Protein AF-A0A067BP46-F1 (afdb_monomer_lite)

pLDDT: mean 88.0, std 9.24, range [37.09, 96.56]

Structure (mmCIF, N/CA/C/O backbone):
data_AF-A0A067BP46-F1
#
_entry.id   AF-A0A067BP46-F1
#
loop_
_atom_site.group_PDB
_atom_site.id
_atom_site.type_symbol
_atom_site.label_atom_id
_atom_site.label_alt_id
_atom_site.label_comp_id
_atom_site.label_asym_id
_atom_site.label_entity_id
_atom_site.label_seq_id
_atom_site.pdbx_PDB_ins_code
_atom_site.Cartn_x
_atom_site.Cartn_y
_atom_site.Cartn_z
_atom_site.occupancy
_atom_site.B_iso_or_equiv
_atom_site.auth_seq_id
_atom_site.auth_comp_id
_atom_site.auth_asym_id
_atom_site.auth_atom_id
_atom_site.pdbx_PDB_model_num
ATOM 1 N N . VAL A 1 1 ? 6.243 -0.052 -19.404 1.00 76.31 1 VAL A N 1
ATOM 2 C CA . VAL A 1 1 ? 6.774 1.226 -18.881 1.00 76.31 1 VAL A CA 1
ATOM 3 C C . VAL A 1 1 ? 5.815 2.390 -19.132 1.00 76.31 1 VAL A C 1
ATOM 5 O O . VAL A 1 1 ? 5.004 2.660 -18.265 1.00 76.31 1 VAL A O 1
ATOM 8 N N . LYS A 1 2 ? 5.774 3.053 -20.301 1.00 81.50 2 LYS A N 1
ATOM 9 C CA . LYS A 1 2 ? 4.913 4.254 -20.480 1.00 81.50 2 LYS A CA 1
ATOM 10 C C . LYS A 1 2 ? 3.426 4.027 -20.154 1.00 81.50 2 LYS A C 1
ATOM 12 O O . LYS A 1 2 ? 2.819 4.844 -19.473 1.00 81.50 2 LYS A O 1
ATOM 17 N N . ARG A 1 3 ? 2.835 2.921 -20.626 1.00 81.38 3 ARG A N 1
ATOM 18 C CA . ARG A 1 3 ? 1.426 2.579 -20.343 1.00 81.38 3 ARG A CA 1
ATOM 19 C C . ARG A 1 3 ? 1.185 2.274 -18.857 1.00 81.38 3 ARG A C 1
ATOM 21 O O . ARG A 1 3 ? 0.202 2.752 -18.316 1.00 81.38 3 ARG A O 1
ATOM 28 N N . THR A 1 4 ? 2.108 1.564 -18.208 1.00 80.12 4 THR A N 1
ATOM 29 C CA . THR A 1 4 ? 2.025 1.194 -16.783 1.00 80.12 4 THR A CA 1
ATOM 30 C C . THR A 1 4 ? 2.272 2.373 -15.837 1.00 80.12 4 THR A C 1
ATOM 32 O O . THR A 1 4 ? 1.758 2.382 -14.731 1.00 80.12 4 THR A O 1
ATOM 35 N N . HIS A 1 5 ? 3.001 3.413 -16.254 1.00 78.62 5 HIS A N 1
ATOM 36 C CA . HIS A 1 5 ? 3.078 4.650 -15.464 1.00 78.62 5 HIS A CA 1
ATOM 37 C C . HIS A 1 5 ? 1.840 5.529 -15.616 1.00 78.62 5 HIS A C 1
ATOM 39 O O . HIS A 1 5 ? 1.467 6.214 -14.676 1.00 78.62 5 HIS A O 1
ATOM 45 N N . ARG A 1 6 ? 1.172 5.511 -16.777 1.00 83.69 6 ARG A N 1
ATOM 46 C CA . ARG A 1 6 ? -0.069 6.283 -16.976 1.00 83.69 6 ARG A CA 1
ATOM 47 C C . ARG A 1 6 ? -1.207 5.827 -16.066 1.00 83.69 6 ARG A C 1
ATOM 49 O O . ARG A 1 6 ? -2.101 6.617 -15.792 1.00 83.69 6 ARG A O 1
ATOM 56 N N . THR A 1 7 ? -1.177 4.574 -15.621 1.00 82.00 7 THR A N 1
ATOM 57 C CA . THR A 1 7 ? -2.142 4.035 -14.658 1.00 82.00 7 THR A CA 1
ATOM 58 C C . THR A 1 7 ? -1.836 4.452 -13.219 1.00 82.00 7 THR A C 1
ATOM 60 O O . THR A 1 7 ? -2.701 4.324 -12.367 1.00 82.00 7 THR A O 1
ATOM 63 N N . LEU A 1 8 ? -0.638 4.974 -12.934 1.00 80.88 8 LEU A N 1
ATOM 64 C CA . LEU A 1 8 ? -0.264 5.517 -11.628 1.00 80.88 8 LEU A CA 1
ATOM 65 C C . LEU A 1 8 ? -0.484 7.032 -11.635 1.00 80.88 8 LEU A C 1
ATOM 67 O O . LEU A 1 8 ? 0.448 7.811 -11.850 1.00 80.88 8 LEU A O 1
ATOM 71 N N . LYS A 1 9 ? -1.734 7.464 -11.446 1.00 86.88 9 LYS A N 1
ATOM 72 C CA . LYS A 1 9 ? -2.044 8.895 -11.404 1.00 86.88 9 LYS A CA 1
ATOM 73 C C . LYS A 1 9 ? -1.658 9.480 -10.053 1.00 86.88 9 LYS A C 1
ATOM 75 O O . LYS A 1 9 ? -2.061 8.983 -9.006 1.00 86.88 9 LYS A O 1
ATOM 80 N N . LYS A 1 10 ? -0.900 10.576 -10.088 1.00 87.62 10 LYS A N 1
ATOM 81 C CA . LYS A 1 10 ? -0.441 11.289 -8.889 1.00 87.62 10 LYS A CA 1
ATOM 82 C C . LYS A 1 10 ? -1.600 11.653 -7.957 1.00 87.62 10 LYS A C 1
ATOM 84 O O . LYS A 1 10 ? -1.489 11.429 -6.758 1.00 87.62 10 LYS A O 1
ATOM 89 N N . ASP A 1 11 ? -2.690 12.175 -8.510 1.00 90.06 11 ASP A N 1
ATOM 90 C CA . ASP A 1 11 ? -3.814 12.683 -7.717 1.00 90.06 11 ASP A CA 1
ATOM 91 C C . ASP A 1 11 ? -4.549 11.551 -6.984 1.00 90.06 11 ASP A C 1
ATOM 93 O O . ASP A 1 11 ? -4.918 11.704 -5.823 1.00 90.06 11 ASP A O 1
ATOM 97 N N . GLU A 1 12 ? -4.666 10.376 -7.614 1.00 90.44 12 GLU A N 1
ATOM 98 C CA . GLU A 1 12 ? -5.240 9.171 -6.995 1.00 90.44 12 GLU A CA 1
ATOM 99 C C . GLU A 1 12 ? -4.364 8.685 -5.828 1.00 90.44 12 GLU A C 1
ATOM 101 O O . GLU A 1 12 ? -4.869 8.390 -4.746 1.00 90.44 12 GLU A O 1
ATOM 106 N N . LEU A 1 13 ? -3.036 8.686 -6.003 1.00 90.06 13 LEU A N 1
ATOM 107 C CA . LEU A 1 13 ? -2.098 8.324 -4.935 1.00 90.06 13 LEU A CA 1
ATOM 108 C C . LEU A 1 13 ? -2.142 9.324 -3.770 1.00 90.06 13 LEU A C 1
ATOM 110 O O . LEU A 1 13 ? -2.095 8.918 -2.611 1.00 90.06 13 LEU A O 1
ATOM 114 N N . GLN A 1 14 ? -2.242 10.625 -4.056 1.00 93.31 14 GLN A N 1
ATOM 115 C CA . GLN A 1 14 ? -2.359 11.659 -3.024 1.00 93.31 14 GLN A CA 1
ATOM 116 C C . GLN A 1 14 ? -3.668 11.537 -2.242 1.00 93.31 14 GLN A C 1
ATOM 118 O O . GLN A 1 14 ? -3.645 11.607 -1.013 1.00 93.31 14 GLN A O 1
ATOM 123 N N . ALA A 1 15 ? -4.784 11.303 -2.935 1.00 94.19 15 ALA A N 1
ATOM 124 C CA . ALA A 1 15 ? -6.081 11.083 -2.306 1.00 94.19 15 ALA A CA 1
ATOM 125 C C . ALA A 1 15 ? -6.058 9.851 -1.389 1.00 94.19 15 ALA A C 1
ATOM 127 O O . ALA A 1 15 ? -6.524 9.922 -0.251 1.00 94.19 15 ALA A O 1
ATOM 128 N N . LEU A 1 16 ? -5.444 8.751 -1.838 1.00 94.38 16 LEU A N 1
ATOM 129 C CA . LEU A 1 16 ? -5.285 7.552 -1.020 1.00 94.38 16 LEU A CA 1
ATOM 130 C C . LEU A 1 16 ? -4.450 7.822 0.238 1.00 94.38 16 LEU A C 1
ATOM 132 O O . LEU A 1 16 ? -4.839 7.419 1.331 1.00 94.38 16 LEU A O 1
ATOM 136 N N . VAL A 1 17 ? -3.323 8.529 0.111 1.00 94.19 17 VAL A N 1
ATOM 137 C CA . VAL A 1 17 ? -2.480 8.882 1.265 1.00 94.19 17 VAL A CA 1
ATOM 138 C C . VAL A 1 17 ? -3.247 9.753 2.262 1.00 94.19 17 VAL A C 1
ATOM 140 O O . VAL A 1 17 ? -3.201 9.475 3.460 1.00 94.19 17 VAL A O 1
ATOM 143 N N . ALA A 1 18 ? -3.998 10.750 1.789 1.00 95.62 18 ALA A N 1
ATOM 144 C CA . ALA A 1 18 ? -4.834 11.587 2.648 1.00 95.62 18 ALA A CA 1
ATOM 145 C C . ALA A 1 18 ? -5.912 10.762 3.372 1.00 95.62 18 ALA A C 1
ATOM 147 O O . ALA A 1 18 ? -6.125 10.929 4.575 1.00 95.62 18 ALA A O 1
ATOM 148 N N . LYS A 1 19 ? -6.539 9.811 2.668 1.00 94.56 19 LYS A N 1
ATOM 149 C CA . LYS A 1 19 ? -7.513 8.886 3.255 1.00 94.56 19 LYS A CA 1
ATOM 150 C C . LYS A 1 19 ? -6.889 8.027 4.357 1.00 94.56 19 LYS A C 1
ATOM 152 O O . LYS A 1 19 ? -7.444 7.928 5.447 1.00 94.56 19 LYS A O 1
ATOM 157 N N . ILE A 1 20 ? -5.713 7.451 4.107 1.00 94.94 20 ILE A N 1
ATOM 158 C CA . ILE A 1 20 ? -4.972 6.652 5.094 1.00 94.94 20 ILE A CA 1
ATOM 159 C C . ILE A 1 20 ? -4.636 7.492 6.332 1.00 94.94 20 ILE A C 1
ATOM 161 O O . ILE A 1 20 ? -4.833 7.032 7.454 1.00 94.94 20 ILE A O 1
ATOM 165 N N . GLN A 1 21 ? -4.158 8.724 6.144 1.00 94.94 21 GLN A N 1
ATOM 166 C CA . GLN A 1 21 ? -3.840 9.633 7.248 1.00 94.94 21 GLN A CA 1
ATOM 167 C C . GLN A 1 21 ? -5.078 9.967 8.087 1.00 94.94 21 GLN A C 1
ATOM 169 O O . GLN A 1 21 ? -5.018 9.912 9.314 1.00 94.94 21 GLN A O 1
ATOM 174 N N . SER A 1 22 ? -6.210 10.249 7.437 1.00 95.06 22 SER A N 1
ATOM 175 C CA . SER A 1 22 ? -7.482 10.500 8.117 1.00 95.06 22 SER A CA 1
ATOM 176 C C . SER A 1 22 ? -7.941 9.284 8.936 1.00 95.06 22 SER A C 1
ATOM 178 O O . SER A 1 22 ? -8.264 9.420 10.120 1.00 95.06 22 SER A O 1
ATOM 180 N N . LEU A 1 23 ? -7.866 8.077 8.368 1.00 95.19 23 LEU A N 1
ATOM 181 C CA . LEU A 1 23 ? -8.184 6.837 9.081 1.00 95.19 23 LEU A CA 1
ATOM 182 C C . LEU A 1 23 ? -7.278 6.629 10.299 1.00 95.19 23 LEU A C 1
ATOM 184 O O . LEU A 1 23 ? -7.773 6.377 11.395 1.00 95.19 23 LEU A O 1
ATOM 188 N N . LEU A 1 24 ? -5.962 6.793 10.138 1.00 93.19 24 LEU A N 1
ATOM 189 C CA . LEU A 1 24 ? -5.006 6.661 11.241 1.00 93.19 24 LEU A CA 1
ATOM 190 C C . LEU A 1 24 ? -5.256 7.691 12.347 1.00 93.19 24 LEU A C 1
ATOM 192 O O . LEU A 1 24 ? -5.233 7.326 13.519 1.00 93.19 24 LEU A O 1
ATOM 196 N N . SER A 1 25 ? -5.568 8.943 11.998 1.00 92.00 25 SER A N 1
ATOM 197 C CA . SER A 1 25 ? -5.921 9.964 12.994 1.00 92.00 25 SER A CA 1
ATOM 198 C C . SER A 1 25 ? -7.202 9.626 13.761 1.00 92.00 25 SER A C 1
ATOM 200 O O . SER A 1 25 ? -7.312 9.928 14.945 1.00 92.00 25 SER A O 1
ATOM 202 N N . THR A 1 26 ? -8.153 8.947 13.114 1.00 90.69 26 THR A N 1
ATOM 203 C CA . THR A 1 26 ? -9.409 8.522 13.750 1.00 90.69 26 THR A CA 1
ATOM 204 C C . THR A 1 26 ? -9.194 7.321 14.671 1.00 90.69 26 THR A C 1
ATOM 206 O O . THR A 1 26 ? -9.871 7.185 15.688 1.00 90.69 26 THR A O 1
ATOM 209 N N . LEU A 1 27 ? -8.235 6.454 14.332 1.00 91.25 27 LEU A N 1
ATOM 210 C CA . LEU A 1 27 ? -7.829 5.307 15.148 1.00 91.25 27 LEU A CA 1
ATOM 211 C C . LEU A 1 27 ? -6.914 5.688 16.317 1.00 91.25 27 LEU A C 1
ATOM 213 O O . LEU A 1 27 ? -6.700 4.871 17.215 1.00 91.25 27 LEU A O 1
ATOM 217 N N . GLN A 1 28 ? -6.377 6.908 16.319 1.00 89.31 28 GLN A N 1
ATOM 218 C CA . GLN A 1 28 ? -5.573 7.419 17.415 1.00 89.31 28 GLN A CA 1
ATOM 219 C C . GLN A 1 28 ? -6.458 7.717 18.632 1.00 89.31 28 GLN A C 1
ATOM 221 O O . GLN A 1 28 ? -7.481 8.398 18.547 1.00 89.31 28 GLN A O 1
ATOM 226 N N . VAL A 1 29 ? -6.048 7.205 19.791 1.00 84.00 29 VAL A N 1
ATOM 227 C CA . VAL A 1 29 ? -6.764 7.428 21.048 1.00 84.00 29 VAL A CA 1
ATOM 228 C C . VAL A 1 29 ? -6.546 8.875 21.495 1.00 84.00 29 VAL A C 1
ATOM 230 O O . VAL A 1 29 ? -5.407 9.323 21.620 1.00 84.00 29 VAL A O 1
ATOM 233 N N . LYS A 1 30 ? -7.639 9.615 21.711 1.00 80.88 30 LYS A N 1
ATOM 234 C CA . LYS A 1 30 ? -7.594 10.995 22.218 1.00 80.88 30 LYS A CA 1
ATOM 235 C C . LYS A 1 30 ? -7.223 11.013 23.701 1.00 80.88 30 LYS A C 1
ATOM 237 O O . LYS A 1 30 ? -7.495 10.053 24.420 1.00 80.88 30 LYS A O 1
ATOM 242 N N . GLU A 1 31 ? -6.648 12.121 24.158 1.00 75.88 31 GLU A N 1
ATOM 243 C CA . GLU A 1 31 ? -6.309 12.314 25.571 1.00 75.88 31 GLU A CA 1
ATOM 244 C C . GLU A 1 31 ? -7.526 12.063 26.477 1.00 75.88 31 GLU A C 1
ATOM 246 O O . GLU A 1 31 ? -8.632 12.535 26.208 1.00 75.88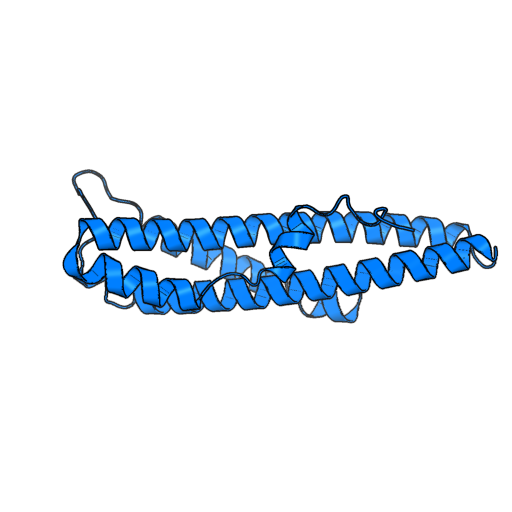 31 GLU A O 1
ATOM 251 N N . GLY A 1 32 ? -7.323 11.270 27.531 1.00 76.06 32 GLY A N 1
ATOM 252 C CA . GLY A 1 32 ? -8.371 10.886 28.481 1.00 76.06 32 GLY A CA 1
ATOM 253 C C . GLY A 1 32 ? -9.239 9.689 28.069 1.00 76.06 32 GLY A C 1
ATOM 254 O O . GLY A 1 32 ? -10.056 9.246 28.872 1.00 76.06 32 GLY A O 1
ATOM 255 N N . LEU A 1 33 ? -9.064 9.127 26.866 1.00 81.06 33 LEU A N 1
ATOM 256 C CA . LEU A 1 33 ? -9.721 7.884 26.447 1.00 81.06 33 LEU A CA 1
ATOM 257 C C . LEU A 1 33 ? -8.748 6.698 26.501 1.00 81.06 33 LEU A C 1
ATOM 259 O O . LEU A 1 33 ? -7.547 6.857 26.309 1.00 81.06 33 LEU A O 1
ATOM 263 N N . HIS A 1 34 ? -9.272 5.491 26.735 1.00 81.12 34 HIS A N 1
ATOM 264 C CA . HIS A 1 34 ? -8.474 4.254 26.709 1.00 81.12 34 HIS A CA 1
ATOM 265 C C . HIS A 1 34 ? -8.486 3.556 25.340 1.00 81.12 34 HIS A C 1
ATOM 267 O O . HIS A 1 34 ? -7.537 2.855 25.002 1.00 81.12 34 HIS A O 1
ATOM 273 N N . HIS A 1 35 ? -9.558 3.720 24.562 1.00 88.44 35 HIS A N 1
ATOM 274 C CA . HIS A 1 35 ? -9.734 3.117 23.239 1.00 88.44 35 HIS A CA 1
ATOM 275 C C . HIS A 1 35 ? -10.815 3.857 22.439 1.00 88.44 35 HIS A C 1
ATOM 277 O O . HIS A 1 35 ? -11.608 4.623 22.994 1.00 88.44 35 HIS A O 1
ATOM 283 N N . VAL A 1 36 ? -10.865 3.610 21.130 1.00 88.44 36 VAL A N 1
ATOM 284 C CA . VAL A 1 36 ? -11.940 4.098 20.254 1.00 88.44 36 VAL A CA 1
ATOM 285 C C . VAL A 1 36 ? -13.212 3.278 20.491 1.00 88.44 36 VAL A C 1
ATOM 287 O O . VAL A 1 36 ? -13.184 2.051 20.468 1.00 88.44 36 VAL A O 1
ATOM 290 N N . ALA A 1 37 ? -14.349 3.945 20.699 1.00 88.88 37 ALA A N 1
ATOM 291 C CA . ALA A 1 37 ? -15.612 3.275 21.004 1.00 88.88 37 ALA A CA 1
ATOM 292 C C . ALA A 1 37 ? -16.052 2.299 19.895 1.00 88.88 37 ALA A C 1
ATOM 294 O O . ALA A 1 37 ? -16.027 2.633 18.707 1.00 88.88 37 ALA A O 1
ATOM 295 N N . TRP A 1 38 ? -16.571 1.127 20.284 1.00 90.94 38 TRP A N 1
ATOM 296 C CA . TRP A 1 38 ? -17.013 0.081 19.347 1.00 90.94 38 TRP A CA 1
ATOM 297 C C . TRP A 1 38 ? -18.021 0.577 18.298 1.00 90.94 38 TRP A C 1
ATOM 299 O O . TRP A 1 38 ? -17.944 0.190 17.135 1.00 90.94 38 TRP A O 1
ATOM 309 N N . LYS A 1 39 ? -18.938 1.477 18.676 1.00 90.25 39 LYS A N 1
ATOM 310 C CA . LYS A 1 39 ? -19.928 2.059 17.752 1.00 90.25 39 LYS A CA 1
ATOM 311 C C . LYS A 1 39 ? -19.276 2.816 16.588 1.00 90.25 39 LYS A C 1
ATOM 313 O O . LYS A 1 39 ? -19.808 2.791 15.486 1.00 90.25 39 LYS A O 1
ATOM 318 N N . VAL A 1 40 ? -18.135 3.462 16.832 1.00 90.06 40 VAL A N 1
ATOM 319 C CA . VAL A 1 40 ? -17.352 4.149 15.796 1.00 90.06 40 VAL A CA 1
ATOM 320 C C . VAL A 1 40 ? -16.617 3.119 14.941 1.00 90.06 40 VAL A C 1
ATOM 322 O O . VAL A 1 40 ? -16.701 3.164 13.718 1.00 90.06 40 VAL A O 1
ATOM 325 N N . LEU A 1 41 ? -15.964 2.142 15.582 1.00 90.94 41 LEU A N 1
ATOM 326 C CA . LEU A 1 41 ? -15.207 1.088 14.897 1.00 90.94 41 LEU A CA 1
ATOM 327 C C . LEU A 1 41 ? -16.070 0.211 13.982 1.00 90.94 41 LEU A C 1
ATOM 329 O O . LEU A 1 41 ? -15.570 -0.241 12.960 1.00 90.94 41 LEU A O 1
ATOM 333 N N . ASN A 1 42 ? -17.332 -0.034 14.339 1.00 90.75 42 ASN A N 1
ATOM 334 C CA . ASN A 1 42 ? -18.281 -0.858 13.582 1.00 90.75 42 ASN A CA 1
ATOM 335 C C . ASN A 1 42 ? -19.269 -0.024 12.737 1.00 90.75 42 ASN A C 1
ATOM 337 O O . ASN A 1 42 ? -20.325 -0.522 12.350 1.00 90.75 42 ASN A O 1
ATOM 341 N N . GLY A 1 43 ? -18.961 1.255 12.507 1.00 90.50 43 GLY A N 1
ATOM 342 C CA . GLY A 1 43 ? -19.738 2.162 11.661 1.00 90.50 43 GLY A CA 1
ATOM 343 C C . GLY A 1 43 ? -19.038 2.459 10.333 1.00 90.50 43 GLY A C 1
ATOM 344 O O . GLY A 1 43 ? -18.362 1.602 9.765 1.00 90.50 43 GLY A O 1
ATOM 345 N N . GLU A 1 44 ? -19.159 3.704 9.871 1.00 90.69 44 GLU A N 1
ATOM 346 C CA . GLU A 1 44 ? -18.553 4.206 8.623 1.00 90.69 44 GLU A CA 1
ATOM 347 C C . GLU A 1 44 ? -17.026 4.020 8.577 1.00 90.69 44 GLU A C 1
ATOM 349 O O . GLU A 1 44 ? -16.452 3.732 7.529 1.00 90.69 44 GLU A O 1
ATOM 354 N N . LEU A 1 45 ? -16.360 4.058 9.737 1.00 92.94 45 LEU A N 1
ATOM 355 C CA . LEU A 1 45 ? -14.918 3.828 9.819 1.00 92.94 45 LEU A CA 1
ATOM 356 C C . LEU A 1 45 ? -14.514 2.447 9.280 1.00 92.94 45 LEU A C 1
ATOM 358 O O . LEU A 1 45 ? -13.458 2.312 8.664 1.00 92.94 45 LEU A O 1
ATOM 362 N N . LYS A 1 46 ? -15.346 1.416 9.482 1.00 93.25 46 LYS A N 1
ATOM 363 C CA . LYS A 1 46 ? -15.076 0.071 8.957 1.00 93.25 46 LYS A CA 1
ATOM 364 C C . LYS A 1 46 ? -15.190 0.034 7.439 1.00 93.25 46 LYS A C 1
ATOM 366 O O . LYS A 1 46 ? -14.346 -0.579 6.788 1.00 93.25 46 LYS A O 1
ATOM 371 N N . THR A 1 47 ? -16.211 0.676 6.876 1.00 93.81 47 THR A N 1
ATOM 372 C CA . THR A 1 47 ? -16.396 0.724 5.421 1.00 93.81 47 THR A CA 1
ATOM 373 C C . THR A 1 47 ? -15.272 1.504 4.749 1.00 93.81 47 THR A C 1
ATOM 375 O O . THR A 1 47 ? -14.739 1.053 3.735 1.00 93.81 47 THR A O 1
ATOM 378 N N . ASP A 1 48 ? -14.839 2.609 5.357 1.00 94.81 48 ASP A N 1
ATOM 379 C CA . ASP A 1 48 ? -13.735 3.412 4.837 1.00 94.81 48 ASP A CA 1
ATOM 380 C C . ASP A 1 48 ? -12.396 2.682 4.924 1.00 94.81 48 ASP A C 1
ATOM 382 O O . ASP A 1 48 ? -11.602 2.755 3.980 1.00 94.81 48 ASP A O 1
ATOM 386 N N . LEU A 1 49 ? -12.165 1.952 6.021 1.00 96.06 49 LEU A N 1
ATOM 387 C CA . LEU A 1 49 ? -11.010 1.075 6.183 1.00 96.06 49 LEU A CA 1
ATOM 388 C C . LEU A 1 49 ? -10.993 -0.019 5.111 1.00 96.06 49 LEU A C 1
ATOM 390 O O . LEU A 1 49 ? -9.973 -0.198 4.451 1.00 96.06 49 LEU A O 1
ATOM 394 N N . ASP A 1 50 ? -12.107 -0.727 4.915 1.00 95.31 50 ASP A N 1
ATOM 395 C CA . ASP A 1 50 ? -12.216 -1.795 3.915 1.00 95.31 50 ASP A CA 1
ATOM 396 C C . ASP A 1 50 ? -11.909 -1.280 2.505 1.00 95.31 50 ASP A C 1
ATOM 398 O O . ASP A 1 50 ? -11.162 -1.908 1.754 1.00 95.31 50 ASP A O 1
ATOM 402 N N . ASP A 1 51 ? -12.455 -0.118 2.146 1.00 95.50 51 ASP A N 1
ATOM 403 C CA . ASP A 1 51 ? -12.181 0.518 0.861 1.00 95.50 51 ASP A CA 1
ATOM 404 C C . ASP A 1 51 ? -10.709 0.959 0.745 1.00 95.50 51 ASP A C 1
ATOM 406 O O . ASP A 1 51 ? -10.063 0.695 -0.267 1.00 95.50 51 ASP A O 1
ATOM 410 N N . ALA A 1 52 ? -10.121 1.544 1.797 1.00 96.19 52 ALA A N 1
ATOM 411 C CA . ALA A 1 52 ? -8.705 1.923 1.793 1.00 96.19 52 ALA A CA 1
ATOM 412 C C . ALA A 1 52 ? -7.762 0.714 1.642 1.00 96.19 52 ALA A C 1
ATOM 414 O O . ALA A 1 52 ? -6.793 0.787 0.883 1.00 96.19 52 ALA A O 1
ATOM 415 N N . LEU A 1 53 ? -8.045 -0.408 2.316 1.00 96.56 53 LEU A N 1
ATOM 416 C CA . LEU A 1 53 ? -7.250 -1.636 2.202 1.00 96.56 53 LEU A CA 1
ATOM 417 C C . LEU A 1 53 ? -7.335 -2.232 0.787 1.00 96.56 53 LEU A C 1
ATOM 419 O O . LEU A 1 53 ? -6.303 -2.587 0.213 1.00 96.56 53 LEU A O 1
ATOM 423 N N . ARG A 1 54 ? -8.528 -2.264 0.175 1.00 95.62 54 ARG A N 1
ATOM 424 C CA . ARG A 1 54 ? -8.698 -2.718 -1.220 1.00 95.62 54 ARG A CA 1
ATOM 425 C C . ARG A 1 54 ? -7.975 -1.815 -2.217 1.00 95.62 54 ARG A C 1
ATOM 427 O O . ARG A 1 54 ? -7.314 -2.317 -3.126 1.00 95.62 54 ARG A O 1
ATOM 434 N N . GLN A 1 55 ? -8.063 -0.496 -2.046 1.00 94.81 55 GLN A N 1
ATOM 435 C CA . GLN A 1 55 ? -7.341 0.455 -2.895 1.00 94.81 55 GLN A CA 1
ATOM 436 C C . GLN A 1 55 ? -5.826 0.273 -2.763 1.00 94.81 55 GLN A C 1
ATOM 438 O O . GLN A 1 55 ? -5.128 0.193 -3.774 1.00 94.81 55 GLN A O 1
ATOM 443 N N . LEU A 1 56 ? -5.312 0.117 -1.538 1.00 95.31 56 LEU A N 1
ATOM 444 C CA . LEU A 1 56 ? -3.899 -0.183 -1.297 1.00 95.31 56 LEU A CA 1
ATOM 445 C C . LEU A 1 56 ? -3.453 -1.455 -2.027 1.00 95.31 56 LEU A C 1
ATOM 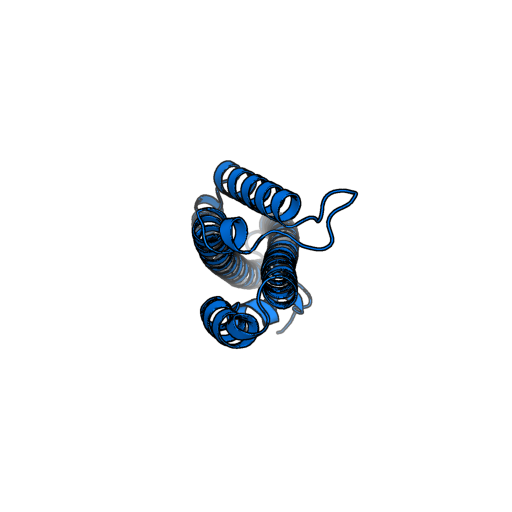447 O O . LEU A 1 56 ? -2.442 -1.419 -2.727 1.00 95.31 56 LEU A O 1
ATOM 451 N N . GLN A 1 57 ? -4.213 -2.550 -1.933 1.00 94.50 57 GLN A N 1
ATOM 452 C CA . GLN A 1 57 ? -3.911 -3.786 -2.664 1.00 94.50 57 GLN A CA 1
ATOM 453 C C . GLN A 1 57 ? -3.880 -3.571 -4.187 1.00 94.50 57 GLN A C 1
ATOM 455 O O . GLN A 1 57 ? -2.945 -4.019 -4.856 1.00 94.50 57 GLN A O 1
ATOM 460 N N . ALA A 1 58 ? -4.863 -2.858 -4.742 1.00 92.56 58 ALA A N 1
ATOM 461 C CA . ALA A 1 58 ? -4.929 -2.574 -6.176 1.00 92.56 58 ALA A CA 1
ATOM 462 C C . ALA A 1 58 ? -3.729 -1.736 -6.657 1.00 92.56 58 ALA A C 1
ATOM 464 O O . ALA A 1 58 ? -3.122 -2.031 -7.695 1.00 92.56 58 ALA A O 1
ATOM 465 N N . HIS A 1 59 ? -3.333 -0.723 -5.884 1.00 93.06 59 HIS A N 1
ATOM 466 C CA . HIS A 1 59 ? -2.159 0.086 -6.197 1.00 93.06 59 HIS A CA 1
ATOM 467 C C . HIS A 1 59 ? -0.857 -0.700 -6.051 1.00 93.06 59 HIS A C 1
ATOM 469 O O . HIS A 1 59 ? -0.006 -0.597 -6.932 1.00 93.06 59 HIS A O 1
ATOM 475 N N . ILE A 1 60 ? -0.718 -1.535 -5.017 1.00 94.12 60 ILE A N 1
ATOM 476 C CA . ILE A 1 60 ? 0.424 -2.449 -4.857 1.00 94.12 60 ILE A CA 1
ATOM 477 C C . ILE A 1 60 ? 0.582 -3.320 -6.111 1.00 94.12 60 ILE A C 1
ATOM 479 O O . ILE A 1 60 ? 1.666 -3.369 -6.692 1.00 94.12 60 ILE A O 1
ATOM 483 N N . GLN A 1 61 ? -0.501 -3.934 -6.593 1.00 92.06 61 GLN A N 1
ATOM 484 C CA . GLN A 1 61 ? -0.459 -4.770 -7.795 1.00 92.06 61 GLN A CA 1
ATOM 485 C C . GLN A 1 61 ? -0.095 -3.972 -9.058 1.00 92.06 61 GLN A C 1
ATOM 487 O O . GLN A 1 61 ? 0.647 -4.454 -9.921 1.00 92.06 61 GLN A O 1
ATOM 492 N N . THR A 1 62 ? -0.586 -2.736 -9.165 1.00 91.88 62 THR A N 1
ATOM 493 C CA . THR A 1 62 ? -0.265 -1.835 -10.283 1.00 91.88 62 THR A CA 1
ATOM 494 C C . THR A 1 62 ? 1.216 -1.449 -10.280 1.00 91.88 62 THR A C 1
ATOM 496 O O . THR A 1 62 ? 1.858 -1.472 -11.331 1.00 91.88 62 THR A O 1
ATOM 499 N N . ILE A 1 63 ? 1.776 -1.146 -9.105 1.00 92.44 63 ILE A N 1
ATOM 500 C CA . ILE A 1 63 ? 3.194 -0.813 -8.932 1.00 92.44 63 ILE A CA 1
ATOM 501 C C . ILE A 1 63 ? 4.073 -2.013 -9.291 1.00 92.44 63 ILE A C 1
ATOM 503 O O . ILE A 1 63 ? 4.996 -1.870 -10.090 1.00 92.44 63 ILE A O 1
ATOM 507 N N . VAL A 1 64 ? 3.746 -3.210 -8.794 1.00 92.31 64 VAL A N 1
ATOM 508 C CA . VAL A 1 64 ? 4.465 -4.449 -9.141 1.00 92.31 64 VAL A CA 1
ATOM 509 C C . VAL A 1 64 ? 4.470 -4.677 -10.655 1.00 92.31 64 VAL A C 1
ATOM 511 O O . VAL A 1 64 ? 5.520 -4.918 -11.250 1.00 92.31 64 VAL A O 1
ATOM 514 N N . SER A 1 65 ? 3.321 -4.498 -11.310 1.00 91.12 65 SER A N 1
ATOM 515 C CA . SER A 1 65 ? 3.207 -4.625 -12.769 1.00 91.12 65 SER A CA 1
ATOM 516 C C . SER A 1 65 ? 4.060 -3.587 -13.519 1.00 91.12 65 SER A C 1
ATOM 518 O O . SER A 1 65 ? 4.610 -3.871 -14.589 1.00 91.12 65 SER A O 1
ATOM 520 N N . ALA A 1 66 ? 4.197 -2.372 -12.976 1.00 91.12 66 ALA A N 1
ATOM 521 C CA . ALA A 1 66 ? 5.085 -1.352 -13.527 1.00 91.12 66 ALA A CA 1
ATOM 522 C C . ALA A 1 66 ? 6.563 -1.748 -13.376 1.00 91.12 66 ALA A C 1
ATOM 524 O O . ALA A 1 66 ? 7.295 -1.700 -14.367 1.00 91.12 66 ALA A O 1
ATOM 525 N N . MET A 1 67 ? 6.961 -2.227 -12.195 1.00 91.56 67 MET A N 1
ATOM 526 C CA . MET A 1 67 ? 8.318 -2.703 -11.900 1.00 91.56 67 MET A CA 1
ATOM 527 C C . MET A 1 67 ? 8.721 -3.897 -12.780 1.00 91.56 67 MET A C 1
ATOM 529 O O . MET A 1 67 ? 9.850 -3.967 -13.268 1.00 91.56 67 MET A O 1
ATOM 533 N N . GLU A 1 68 ? 7.800 -4.818 -13.070 1.00 90.62 68 GLU A N 1
ATOM 534 C CA . GLU A 1 68 ? 8.026 -5.912 -14.026 1.00 90.62 68 GLU A CA 1
ATOM 535 C C . GLU A 1 68 ? 8.289 -5.407 -15.444 1.00 90.62 68 GLU A C 1
ATOM 537 O O . GLU A 1 68 ? 9.181 -5.894 -16.146 1.00 90.62 68 GLU A O 1
ATOM 542 N N . ALA A 1 69 ? 7.513 -4.415 -15.881 1.00 90.69 69 ALA A N 1
ATOM 543 C CA . ALA A 1 69 ? 7.693 -3.820 -17.194 1.00 90.69 69 ALA A CA 1
ATOM 544 C C . ALA A 1 69 ? 9.024 -3.056 -17.296 1.00 90.69 69 ALA A C 1
ATOM 546 O O . ALA A 1 69 ? 9.629 -3.039 -18.368 1.00 90.69 69 ALA A O 1
ATOM 547 N N . GLU A 1 70 ? 9.479 -2.436 -16.207 1.00 90.12 70 GLU A N 1
ATOM 548 C CA . GLU A 1 70 ? 10.790 -1.785 -16.109 1.00 90.12 70 GLU A CA 1
ATOM 549 C C . GLU A 1 70 ? 11.932 -2.804 -16.174 1.00 90.12 70 GLU A C 1
ATOM 551 O O . GLU A 1 70 ? 12.843 -2.619 -16.979 1.00 90.12 70 GLU A O 1
ATOM 556 N N . LYS A 1 71 ? 11.848 -3.926 -15.440 1.00 89.38 71 LYS A N 1
ATOM 557 C CA . LYS A 1 71 ? 12.822 -5.033 -15.531 1.00 89.38 71 LYS A CA 1
ATOM 558 C C . LYS A 1 71 ? 12.957 -5.568 -16.958 1.00 89.38 71 LYS A C 1
ATOM 560 O O . LYS A 1 71 ? 14.068 -5.733 -17.459 1.00 89.38 71 LYS A O 1
ATOM 565 N N . LYS A 1 72 ? 11.833 -5.800 -17.646 1.00 89.75 72 LYS A N 1
ATOM 566 C CA . LYS A 1 72 ? 11.832 -6.256 -19.050 1.00 89.75 72 LYS A CA 1
ATOM 567 C C . LYS A 1 72 ? 12.480 -5.231 -19.986 1.00 89.75 72 LYS A C 1
ATOM 569 O O . LYS A 1 72 ? 13.259 -5.610 -20.856 1.00 89.75 72 LYS A O 1
ATOM 574 N N . ALA A 1 73 ? 12.187 -3.942 -19.797 1.00 89.44 73 ALA A N 1
ATOM 575 C CA . ALA A 1 73 ? 12.778 -2.873 -20.601 1.00 89.44 73 ALA A CA 1
ATOM 576 C C . ALA A 1 73 ? 14.291 -2.737 -20.367 1.00 89.44 73 ALA A C 1
ATOM 578 O O . ALA A 1 73 ? 15.039 -2.587 -21.329 1.00 89.44 73 ALA A O 1
ATOM 579 N N . TYR A 1 74 ? 14.738 -2.852 -19.115 1.00 88.50 74 TYR A N 1
ATOM 580 C CA . TYR A 1 74 ? 16.154 -2.810 -18.753 1.00 88.50 74 TYR A CA 1
ATOM 581 C C . TYR A 1 74 ? 16.953 -3.925 -19.446 1.00 88.50 74 TYR A C 1
ATOM 583 O O . TYR A 1 74 ? 17.972 -3.656 -20.081 1.00 88.50 74 TYR A O 1
ATOM 591 N N . ARG A 1 75 ? 16.441 -5.165 -19.434 1.00 86.94 75 ARG A N 1
ATOM 592 C CA . ARG A 1 75 ? 17.062 -6.303 -20.141 1.00 86.94 75 ARG A CA 1
ATOM 593 C C . ARG A 1 75 ? 17.148 -6.082 -21.656 1.00 86.94 75 ARG A C 1
ATOM 595 O O . ARG A 1 75 ? 18.179 -6.362 -22.261 1.00 86.94 75 ARG A O 1
ATOM 602 N N . ALA A 1 76 ? 16.094 -5.544 -22.271 1.00 86.69 76 ALA A N 1
ATOM 603 C CA . ALA A 1 76 ? 16.083 -5.262 -23.708 1.00 86.69 76 ALA A CA 1
ATOM 604 C C . ALA A 1 76 ? 17.103 -4.177 -24.104 1.00 86.69 76 ALA A C 1
ATOM 606 O O . ALA A 1 76 ? 17.801 -4.322 -25.106 1.00 86.69 76 ALA A O 1
ATOM 607 N N . LEU A 1 77 ? 17.226 -3.114 -23.303 1.00 85.56 77 LEU A N 1
ATOM 608 C CA . LEU A 1 77 ? 18.214 -2.056 -23.531 1.00 85.56 77 LEU A CA 1
ATOM 609 C C . LEU A 1 77 ? 19.650 -2.556 -23.347 1.00 85.56 77 LEU A C 1
ATOM 611 O O . LEU A 1 77 ? 20.531 -2.155 -24.104 1.00 85.56 77 LEU A O 1
ATOM 615 N N . ALA A 1 78 ? 19.895 -3.456 -22.390 1.00 81.81 78 ALA A N 1
ATOM 616 C CA . ALA A 1 78 ? 21.203 -4.090 -22.223 1.00 81.81 78 ALA A CA 1
ATOM 617 C C . ALA A 1 78 ? 21.610 -4.910 -23.465 1.00 81.81 78 ALA A C 1
ATOM 619 O O . ALA A 1 78 ? 22.746 -4.803 -23.925 1.00 81.81 78 ALA A O 1
ATOM 620 N N . ALA A 1 79 ? 20.674 -5.652 -24.070 1.00 82.19 79 ALA A N 1
ATOM 621 C CA . ALA A 1 79 ? 20.928 -6.369 -25.322 1.00 82.19 79 ALA A CA 1
ATOM 622 C C . ALA A 1 79 ? 21.247 -5.414 -26.490 1.00 82.19 79 ALA A C 1
ATOM 624 O O . ALA A 1 79 ? 22.172 -5.661 -27.261 1.00 82.19 79 ALA A O 1
ATOM 625 N N . GLN A 1 80 ? 20.534 -4.286 -26.596 1.00 79.12 80 GLN A N 1
ATOM 626 C CA . GLN A 1 80 ? 20.804 -3.266 -27.620 1.00 79.12 80 GLN A CA 1
ATOM 627 C C . GLN A 1 80 ? 22.157 -2.571 -27.427 1.00 79.12 80 GLN A C 1
ATOM 629 O O . GLN A 1 80 ? 22.833 -2.266 -28.410 1.00 79.12 80 GLN A O 1
ATOM 634 N N . PHE A 1 81 ? 22.568 -2.349 -26.175 1.00 74.19 81 PHE A N 1
ATOM 635 C CA . PHE A 1 81 ? 23.888 -1.821 -25.839 1.00 74.19 81 PHE A CA 1
ATOM 636 C C . PHE A 1 81 ? 25.002 -2.761 -26.319 1.00 74.19 81 PHE A C 1
ATOM 638 O O . PHE A 1 81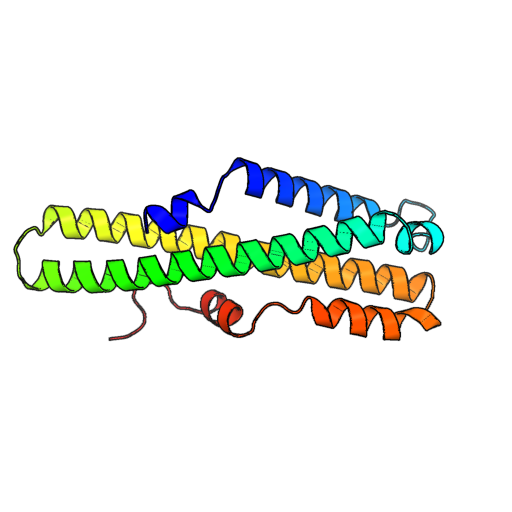 ? 25.944 -2.304 -26.964 1.00 74.19 81 PHE A O 1
ATOM 645 N N . ALA A 1 82 ? 24.859 -4.072 -26.087 1.00 72.88 82 ALA A N 1
ATOM 646 C CA . ALA A 1 82 ? 25.816 -5.083 -26.545 1.00 72.88 82 ALA A CA 1
ATOM 647 C C . ALA A 1 82 ? 25.942 -5.144 -28.078 1.00 72.88 82 ALA A C 1
ATOM 649 O O . ALA A 1 82 ? 27.016 -5.426 -28.600 1.00 72.88 82 ALA A O 1
ATOM 650 N N . MET A 1 83 ? 24.866 -4.831 -28.805 1.00 75.88 83 MET A N 1
ATOM 651 C CA . MET A 1 83 ? 24.858 -4.790 -30.270 1.00 75.88 83 MET A CA 1
ATOM 652 C C . MET A 1 83 ? 25.318 -3.439 -30.858 1.00 75.88 83 MET A C 1
ATOM 654 O O . MET A 1 83 ? 25.292 -3.252 -32.070 1.00 75.88 83 MET A O 1
ATOM 658 N N . THR A 1 84 ? 25.759 -2.486 -30.028 1.00 69.88 84 THR A N 1
ATOM 659 C CA . THR A 1 84 ? 26.370 -1.190 -30.406 1.00 69.88 84 THR A CA 1
ATOM 660 C C . THR A 1 84 ? 25.524 -0.220 -31.247 1.00 69.88 84 THR A C 1
ATOM 662 O O . THR A 1 84 ? 26.027 0.824 -31.651 1.00 69.88 84 THR A O 1
ATOM 665 N N . PHE A 1 85 ? 24.231 -0.479 -31.464 1.00 65.69 85 PHE A N 1
ATOM 666 C CA . PHE A 1 85 ? 23.418 0.335 -32.378 1.00 65.69 85 PHE A CA 1
ATOM 667 C C . PHE A 1 85 ? 23.172 1.780 -31.897 1.00 65.69 85 PHE A C 1
ATOM 669 O O . PHE A 1 85 ? 23.117 2.678 -32.730 1.00 65.69 85 PHE A O 1
ATOM 676 N N . PHE A 1 86 ? 23.051 2.035 -30.580 1.00 74.44 86 PHE A N 1
ATOM 677 C CA . PHE A 1 86 ? 22.738 3.371 -30.026 1.00 74.44 86 PHE A CA 1
ATOM 678 C C . PHE A 1 86 ? 23.219 3.560 -28.573 1.00 74.44 86 PHE A C 1
ATOM 680 O O . PHE A 1 86 ? 22.420 3.774 -27.656 1.00 74.44 86 PHE A O 1
ATOM 687 N N . ILE A 1 87 ? 24.532 3.482 -28.341 1.00 80.88 87 ILE A N 1
ATOM 688 C CA . ILE A 1 87 ? 25.135 3.512 -26.993 1.00 80.88 87 ILE A CA 1
ATOM 689 C C . ILE A 1 87 ? 24.667 4.708 -26.128 1.00 80.88 87 ILE A C 1
ATOM 691 O O . ILE A 1 87 ? 24.180 4.461 -25.020 1.00 80.88 87 ILE A O 1
ATOM 695 N N . PRO A 1 88 ? 24.716 5.979 -26.588 1.00 82.94 88 PRO A N 1
ATOM 696 C CA . PRO A 1 88 ? 24.332 7.121 -25.750 1.00 82.94 88 PRO A CA 1
ATOM 697 C C . PRO A 1 88 ? 22.865 7.078 -25.302 1.00 82.94 88 PRO A C 1
ATOM 699 O O . PRO A 1 88 ? 22.551 7.372 -24.150 1.00 82.94 88 PRO A O 1
ATOM 702 N N . PHE A 1 89 ? 21.965 6.653 -26.193 1.00 85.44 89 PHE A N 1
ATOM 703 C CA . PHE A 1 89 ? 20.547 6.498 -25.877 1.00 85.44 89 PHE A CA 1
ATOM 704 C C . PHE A 1 89 ? 20.319 5.399 -24.832 1.00 85.44 89 PHE A C 1
ATOM 706 O O . PHE A 1 89 ? 19.596 5.617 -23.859 1.00 85.44 89 PHE A O 1
ATOM 713 N N . CYS A 1 90 ? 20.968 4.242 -24.998 1.00 84.88 90 CYS A N 1
ATOM 714 C CA . CYS A 1 90 ? 20.815 3.105 -24.090 1.00 84.88 90 CYS A CA 1
ATOM 715 C C . CYS A 1 90 ? 21.265 3.450 -22.662 1.00 84.88 90 CYS A C 1
ATOM 717 O O . CYS A 1 90 ? 20.582 3.097 -21.702 1.00 84.88 90 CYS A O 1
ATOM 719 N N . VAL A 1 91 ? 22.367 4.195 -22.511 1.00 84.75 91 VAL A N 1
ATOM 720 C CA . VAL A 1 91 ? 22.868 4.641 -21.198 1.00 84.75 91 VAL A CA 1
ATOM 721 C C . VAL A 1 91 ? 21.869 5.575 -20.509 1.00 84.75 91 VAL A C 1
ATOM 723 O O . VAL A 1 91 ? 21.538 5.373 -19.337 1.00 84.75 91 VAL A O 1
ATOM 726 N N . VAL A 1 92 ? 21.342 6.570 -21.231 1.00 88.56 92 VAL A N 1
ATOM 727 C CA . VAL A 1 92 ? 20.355 7.514 -20.682 1.00 88.56 92 VAL A CA 1
ATOM 728 C C . VAL A 1 92 ? 19.064 6.791 -20.296 1.00 88.56 92 VAL A C 1
ATOM 730 O O . VAL A 1 92 ? 18.558 6.982 -19.188 1.00 88.56 92 VAL A O 1
ATOM 733 N N . ALA A 1 93 ? 18.549 5.921 -21.167 1.00 88.00 93 ALA A N 1
ATOM 734 C CA . ALA A 1 93 ? 17.327 5.164 -20.912 1.00 88.00 93 ALA A CA 1
ATOM 735 C C . ALA A 1 93 ? 17.470 4.217 -19.706 1.00 88.00 93 ALA A C 1
ATOM 737 O O . ALA A 1 93 ? 16.576 4.172 -18.860 1.00 88.00 93 ALA A O 1
ATOM 738 N N . ASN A 1 94 ? 18.610 3.530 -19.568 1.00 87.25 94 ASN A N 1
ATOM 739 C CA . ASN A 1 94 ? 18.896 2.677 -18.412 1.00 87.25 94 ASN A CA 1
ATOM 740 C C . ASN A 1 94 ? 18.957 3.472 -17.104 1.00 87.25 94 ASN A C 1
ATOM 742 O O . ASN A 1 94 ? 18.380 3.047 -16.104 1.00 87.25 94 ASN A O 1
ATOM 746 N N . SER A 1 95 ? 19.599 4.643 -17.112 1.00 88.19 95 SER A N 1
ATOM 747 C CA . SER A 1 95 ? 19.658 5.528 -15.941 1.00 88.19 95 SER A CA 1
ATOM 748 C C . SER A 1 95 ? 18.264 5.997 -15.505 1.00 88.19 95 SER A C 1
ATOM 750 O O . SER A 1 95 ? 17.933 5.969 -14.317 1.00 88.19 95 SER A O 1
ATOM 752 N N . LEU A 1 96 ? 17.405 6.368 -16.462 1.00 89.62 96 LEU A N 1
ATOM 753 C CA . LEU A 1 96 ? 16.022 6.760 -16.179 1.00 89.62 96 LEU A CA 1
ATOM 754 C C . LEU A 1 96 ? 15.190 5.595 -15.631 1.00 89.62 96 LEU A C 1
ATOM 756 O O . LEU A 1 96 ? 14.482 5.777 -14.641 1.00 89.62 96 LEU A O 1
ATOM 760 N N . LEU A 1 97 ? 15.295 4.404 -16.226 1.00 89.62 97 LEU A N 1
ATOM 761 C CA . LEU A 1 97 ? 14.588 3.213 -15.746 1.00 89.62 97 LEU A CA 1
ATOM 762 C C . LEU A 1 97 ? 15.018 2.820 -14.333 1.00 89.62 97 LEU A C 1
ATOM 764 O O . LEU A 1 97 ? 14.159 2.519 -13.512 1.00 89.62 97 LEU A O 1
ATOM 768 N N . ALA A 1 98 ? 16.316 2.872 -14.025 1.00 87.62 98 ALA A N 1
ATOM 769 C CA . ALA A 1 98 ? 16.817 2.570 -12.686 1.00 87.62 98 ALA A CA 1
ATOM 770 C C . ALA A 1 98 ? 16.231 3.505 -11.624 1.00 87.62 98 ALA A C 1
ATOM 772 O O . ALA A 1 98 ? 15.774 3.047 -10.578 1.00 87.62 98 ALA A O 1
ATOM 773 N N . ARG A 1 99 ? 16.171 4.811 -11.907 1.00 89.94 99 ARG A N 1
ATOM 774 C CA . ARG A 1 99 ? 15.569 5.792 -10.989 1.00 89.94 99 ARG A CA 1
ATOM 775 C C . ARG A 1 99 ? 14.067 5.582 -10.821 1.00 89.94 99 ARG A C 1
ATOM 777 O O . ARG A 1 99 ? 13.569 5.680 -9.702 1.00 89.94 99 ARG A O 1
ATOM 784 N N . LEU A 1 100 ? 13.356 5.287 -11.911 1.00 89.44 100 LEU A N 1
ATOM 785 C CA . LEU A 1 100 ? 11.927 4.972 -11.858 1.00 89.44 100 LEU A CA 1
ATOM 786 C C . LEU A 1 100 ? 11.669 3.725 -11.011 1.00 89.44 100 LEU A C 1
ATOM 788 O O . LEU A 1 100 ? 10.825 3.781 -10.122 1.00 89.44 100 LEU A O 1
ATOM 792 N N . TYR A 1 101 ? 12.456 2.667 -11.199 1.00 91.12 101 TYR A N 1
ATOM 793 C CA . TYR A 1 101 ? 12.330 1.433 -10.428 1.00 91.12 101 TYR A CA 1
ATOM 794 C C . TYR A 1 101 ? 12.530 1.654 -8.931 1.00 91.12 101 TYR A C 1
ATOM 796 O O . TYR A 1 101 ? 11.713 1.210 -8.129 1.00 91.12 101 TYR A O 1
ATOM 804 N N . VAL A 1 102 ? 13.572 2.393 -8.539 1.00 90.44 102 VAL A N 1
ATOM 805 C CA . VAL A 1 102 ? 13.817 2.720 -7.124 1.00 90.44 102 VAL A CA 1
ATOM 806 C C . VAL A 1 102 ? 12.669 3.549 -6.539 1.00 90.44 102 VAL A C 1
ATOM 808 O O . VAL A 1 102 ? 12.243 3.312 -5.406 1.00 90.44 102 VAL A O 1
ATOM 811 N N . LEU A 1 103 ? 12.118 4.493 -7.308 1.00 90.31 103 LEU A N 1
ATOM 812 C CA . LEU A 1 103 ? 10.949 5.263 -6.884 1.00 90.31 103 LEU A CA 1
ATOM 813 C C . LEU A 1 103 ? 9.722 4.356 -6.686 1.00 90.31 103 LEU A C 1
ATOM 815 O O . LEU A 1 103 ? 9.062 4.452 -5.653 1.00 90.31 103 LEU A O 1
ATOM 819 N N . GLN A 1 104 ? 9.441 3.454 -7.631 1.00 91.00 104 GLN A N 1
ATOM 820 C CA . GLN A 1 104 ? 8.338 2.492 -7.529 1.00 91.00 104 GLN A CA 1
ATOM 821 C C . GLN A 1 104 ? 8.512 1.555 -6.330 1.00 91.00 104 GLN A C 1
ATOM 823 O O . GLN A 1 104 ? 7.576 1.376 -5.554 1.00 91.00 104 GLN A O 1
ATOM 828 N N . GLN A 1 105 ? 9.720 1.029 -6.119 1.00 92.31 105 GLN A N 1
ATOM 829 C CA . GLN A 1 105 ? 10.050 0.188 -4.969 1.00 92.31 105 GLN A CA 1
ATOM 830 C C . GLN A 1 105 ? 9.835 0.938 -3.648 1.00 92.31 105 GLN A C 1
ATOM 832 O O . GLN A 1 105 ? 9.271 0.391 -2.703 1.00 92.31 105 GLN A O 1
ATOM 837 N N . THR A 1 106 ? 10.214 2.216 -3.593 1.00 92.31 106 THR A N 1
ATOM 838 C CA . THR A 1 106 ? 9.994 3.059 -2.412 1.00 92.31 106 THR A CA 1
ATOM 839 C C . THR A 1 106 ? 8.501 3.232 -2.129 1.00 92.31 106 THR A C 1
ATOM 841 O O . THR A 1 106 ? 8.070 3.035 -0.994 1.00 92.31 106 THR A O 1
ATOM 844 N N . ILE A 1 107 ? 7.695 3.559 -3.145 1.00 92.19 107 ILE A N 1
ATOM 845 C CA . ILE A 1 107 ? 6.237 3.703 -2.994 1.00 92.19 107 ILE A CA 1
ATOM 846 C C . ILE A 1 107 ? 5.616 2.373 -2.546 1.00 92.19 107 ILE A C 1
ATOM 848 O O . ILE A 1 107 ? 4.824 2.362 -1.605 1.00 92.19 107 ILE A O 1
ATOM 852 N N . LEU A 1 108 ? 6.019 1.257 -3.160 1.00 94.38 108 LEU A N 1
ATOM 853 C CA . LEU A 1 108 ? 5.559 -0.089 -2.817 1.00 94.38 108 LEU A CA 1
ATOM 854 C C . LEU A 1 108 ? 5.784 -0.403 -1.333 1.00 94.38 108 LEU A C 1
ATOM 856 O O . LEU A 1 108 ? 4.842 -0.774 -0.633 1.00 94.38 108 LEU A O 1
ATOM 860 N N . ILE A 1 109 ? 7.011 -0.202 -0.840 1.00 94.38 109 ILE A N 1
ATOM 861 C CA . ILE A 1 109 ? 7.363 -0.442 0.567 1.00 94.38 109 ILE A CA 1
ATOM 862 C C . ILE A 1 109 ? 6.494 0.420 1.489 1.00 94.38 109 ILE A C 1
ATOM 864 O O . ILE A 1 109 ? 5.948 -0.085 2.470 1.00 94.38 109 ILE A O 1
ATOM 868 N N . ARG A 1 110 ? 6.316 1.709 1.170 1.00 94.56 110 ARG A N 1
ATOM 869 C CA . ARG A 1 110 ? 5.482 2.615 1.977 1.00 94.56 110 ARG A CA 1
ATOM 870 C C . ARG A 1 110 ? 4.014 2.200 1.988 1.00 94.56 110 ARG A C 1
ATOM 872 O O . ARG A 1 110 ? 3.381 2.280 3.036 1.00 94.56 110 ARG A O 1
ATOM 879 N N . PHE A 1 111 ? 3.477 1.724 0.869 1.00 95.38 111 PHE A N 1
ATOM 880 C CA . PHE A 1 111 ? 2.089 1.265 0.787 1.00 95.38 111 PHE A CA 1
ATOM 881 C C . PHE A 1 111 ? 1.868 -0.038 1.554 1.00 95.38 111 PHE A C 1
ATOM 883 O O . PHE A 1 111 ? 0.864 -0.166 2.251 1.00 95.38 111 PHE A O 1
ATOM 890 N N . ILE A 1 112 ? 2.825 -0.967 1.520 1.00 95.31 112 ILE A N 1
ATOM 891 C CA . ILE A 1 112 ? 2.775 -2.191 2.331 1.00 95.31 112 ILE A CA 1
ATOM 892 C C . ILE A 1 112 ? 2.866 -1.858 3.826 1.00 95.31 112 ILE A C 1
ATOM 894 O O . ILE A 1 112 ? 2.096 -2.386 4.628 1.00 95.31 112 ILE A O 1
ATOM 898 N N . GLN A 1 113 ? 3.758 -0.940 4.210 1.00 94.50 113 GLN A N 1
ATOM 899 C CA . GLN A 1 113 ? 3.848 -0.450 5.588 1.00 94.50 113 GLN A CA 1
ATOM 900 C C . GLN A 1 113 ? 2.534 0.197 6.043 1.00 94.50 113 GLN A C 1
ATOM 902 O O . GLN A 1 113 ? 2.039 -0.128 7.120 1.00 94.50 113 GLN A O 1
ATOM 907 N N . ALA A 1 114 ? 1.941 1.065 5.218 1.00 95.38 114 ALA A N 1
ATOM 908 C CA . ALA A 1 114 ? 0.660 1.704 5.506 1.00 95.38 114 ALA A CA 1
ATOM 909 C C . ALA A 1 114 ? -0.478 0.681 5.646 1.00 95.38 114 ALA A C 1
ATOM 911 O O . ALA A 1 114 ? -1.268 0.768 6.584 1.00 95.38 114 ALA A O 1
ATOM 912 N N . HIS A 1 115 ? -0.518 -0.322 4.765 1.00 96.25 115 HIS A N 1
ATOM 913 C CA . HIS A 1 115 ? -1.480 -1.419 4.818 1.00 96.25 115 HIS A CA 1
ATOM 914 C C . HIS A 1 115 ? -1.401 -2.182 6.148 1.00 96.25 115 HIS A C 1
ATOM 916 O O . HIS A 1 115 ? -2.409 -2.349 6.839 1.00 96.25 115 HIS A O 1
ATOM 922 N N . HIS A 1 116 ? -0.200 -2.616 6.546 1.00 94.44 116 HIS A N 1
ATOM 923 C CA . HIS A 1 116 ? -0.006 -3.311 7.820 1.00 94.44 116 HIS A CA 1
ATOM 924 C C . HIS A 1 116 ? -0.297 -2.409 9.022 1.00 94.44 116 HIS A C 1
ATOM 926 O O . HIS A 1 116 ? -0.935 -2.860 9.969 1.00 94.44 116 HIS A O 1
ATOM 932 N N . CYS A 1 117 ? 0.108 -1.138 8.976 1.00 95.25 117 CYS A N 1
ATOM 933 C CA . CYS A 1 117 ? -0.157 -0.174 10.040 1.00 95.25 117 CYS A CA 1
ATOM 934 C C . CYS A 1 117 ? -1.662 0.017 10.267 1.00 95.25 117 CYS A C 1
ATOM 936 O O . CYS A 1 117 ? -2.120 -0.128 11.397 1.00 95.25 117 CYS A O 1
ATOM 938 N N . LEU A 1 118 ? -2.443 0.245 9.205 1.00 95.81 118 LEU A N 1
ATOM 939 C CA . LEU A 1 118 ? -3.903 0.352 9.288 1.00 95.81 118 LEU A CA 1
ATOM 940 C C . LEU A 1 118 ? -4.545 -0.922 9.843 1.00 95.81 118 LEU A C 1
ATOM 942 O O . LEU A 1 118 ? -5.385 -0.853 10.738 1.00 95.81 118 LEU A O 1
ATOM 946 N N . THR A 1 119 ? -4.123 -2.080 9.332 1.00 95.88 119 THR A N 1
ATOM 947 C CA . THR A 1 119 ? -4.648 -3.387 9.748 1.00 95.88 119 THR A CA 1
ATOM 948 C C . THR A 1 119 ? -4.417 -3.626 11.241 1.00 95.88 119 THR A C 1
ATOM 950 O O . THR A 1 119 ? -5.347 -3.971 11.971 1.00 95.88 119 THR A O 1
ATOM 953 N N . LEU A 1 120 ? -3.185 -3.406 11.710 1.00 95.19 120 LEU A N 1
ATOM 954 C CA . LEU A 1 120 ? -2.803 -3.598 13.108 1.00 95.19 120 LEU A CA 1
ATOM 955 C C . LEU A 1 120 ? -3.446 -2.557 14.025 1.00 95.19 120 LEU A C 1
ATOM 957 O O . LEU A 1 120 ? -3.943 -2.922 15.087 1.00 95.19 120 LEU A O 1
ATOM 961 N N . ALA A 1 121 ? -3.480 -1.286 13.617 1.00 94.69 121 ALA A N 1
ATOM 962 C CA . ALA A 1 121 ? -4.101 -0.219 14.395 1.00 94.69 121 ALA A CA 1
ATOM 963 C C . ALA A 1 121 ? -5.598 -0.478 14.593 1.00 94.69 121 ALA A C 1
ATOM 965 O O . ALA A 1 121 ? -6.093 -0.398 15.717 1.00 94.69 121 ALA A O 1
ATOM 966 N N . TYR A 1 122 ? -6.313 -0.856 13.529 1.00 95.62 122 TYR A N 1
ATOM 967 C CA . TYR A 1 122 ? -7.730 -1.185 13.634 1.00 95.62 122 TYR A CA 1
ATOM 968 C C . TYR A 1 122 ? -7.964 -2.416 14.512 1.00 95.62 122 TYR A C 1
ATOM 970 O O . TYR A 1 122 ? -8.795 -2.368 15.418 1.00 95.62 122 TYR A O 1
ATOM 978 N N . LEU A 1 123 ? -7.203 -3.498 14.306 1.00 95.25 123 LEU A N 1
ATOM 979 C CA . LEU A 1 123 ? -7.337 -4.709 15.116 1.00 95.25 123 LEU A CA 1
ATOM 980 C C . LEU A 1 123 ? -7.045 -4.447 16.599 1.00 95.25 123 LEU A C 1
ATOM 982 O O . LEU A 1 123 ? -7.767 -4.959 17.450 1.00 95.25 123 LEU A O 1
ATOM 986 N N . ALA A 1 124 ? -6.036 -3.631 16.913 1.00 93.94 124 ALA A N 1
ATOM 987 C CA . ALA A 1 124 ? -5.720 -3.241 18.283 1.00 93.94 124 ALA A CA 1
ATOM 988 C C . ALA A 1 124 ? -6.883 -2.476 18.932 1.00 93.94 124 ALA A C 1
ATOM 990 O O . ALA A 1 124 ? -7.297 -2.817 20.039 1.00 93.94 124 ALA A O 1
ATOM 991 N N . GLN A 1 125 ? -7.470 -1.501 18.228 1.00 94.12 125 GLN A N 1
ATOM 992 C CA . GLN A 1 125 ? -8.635 -0.770 18.738 1.00 94.12 125 GLN A CA 1
ATOM 993 C C . GLN A 1 125 ? -9.853 -1.682 18.920 1.00 94.12 125 GLN A C 1
ATOM 995 O O . GLN A 1 125 ? -10.549 -1.587 19.929 1.00 94.12 125 GLN A O 1
ATOM 1000 N N . VAL A 1 126 ? -10.086 -2.616 17.996 1.00 94.94 126 VAL A N 1
ATOM 1001 C CA . VAL A 1 126 ? -11.165 -3.605 18.122 1.00 94.94 126 VAL A CA 1
ATOM 1002 C C . VAL A 1 126 ? -10.931 -4.549 19.298 1.00 94.94 126 VAL A C 1
ATOM 1004 O O . VAL A 1 126 ? -11.872 -4.827 20.035 1.00 94.94 126 VAL A O 1
ATOM 1007 N N . ALA A 1 127 ? -9.701 -5.016 19.513 1.00 93.88 127 ALA A N 1
ATOM 1008 C CA . ALA A 1 127 ? -9.371 -5.891 20.633 1.00 93.88 127 ALA A CA 1
ATOM 1009 C C . ALA A 1 127 ? -9.599 -5.210 21.988 1.00 93.88 127 ALA A C 1
ATOM 1011 O O . ALA A 1 127 ? -10.087 -5.856 22.912 1.00 93.88 127 ALA A O 1
ATOM 1012 N N . LEU A 1 128 ? -9.305 -3.911 22.087 1.00 93.38 128 LEU A N 1
ATOM 1013 C CA . LEU A 1 128 ? -9.556 -3.121 23.292 1.00 93.38 128 LEU A CA 1
ATOM 1014 C C . LEU A 1 128 ? -11.049 -2.821 23.497 1.00 93.38 128 LEU A C 1
ATOM 1016 O O . LEU A 1 128 ? -11.538 -2.905 24.619 1.00 93.38 128 LEU A O 1
ATOM 1020 N N . ALA A 1 129 ? -11.777 -2.490 22.428 1.00 92.31 129 ALA A N 1
ATOM 1021 C CA . ALA A 1 129 ? -13.186 -2.107 22.512 1.00 92.31 129 ALA A CA 1
ATOM 1022 C C . ALA A 1 129 ? -14.144 -3.303 22.643 1.00 92.31 129 ALA A C 1
ATOM 1024 O O . ALA A 1 129 ? -15.189 -3.198 23.285 1.00 92.31 129 ALA A O 1
ATOM 1025 N N . ASN A 1 130 ? -13.835 -4.426 21.989 1.00 92.69 130 ASN A N 1
ATOM 1026 C CA . ASN A 1 130 ? -14.653 -5.636 21.994 1.00 92.69 130 ASN A CA 1
ATOM 1027 C C . ASN A 1 130 ? -13.799 -6.902 21.748 1.00 92.69 130 ASN A C 1
ATOM 1029 O O . ASN A 1 130 ? -13.710 -7.388 20.612 1.00 92.69 130 ASN A O 1
ATOM 1033 N N . PRO A 1 131 ? -13.228 -7.495 22.814 1.00 91.88 131 PRO A N 1
ATOM 1034 C CA . PRO A 1 131 ? -12.360 -8.669 22.710 1.00 91.88 131 PRO A CA 1
ATOM 1035 C C . PRO A 1 131 ? -13.016 -9.869 22.013 1.00 91.88 131 PRO A C 1
ATOM 1037 O O . PRO A 1 131 ? -12.361 -10.590 21.263 1.00 91.88 131 PRO A O 1
ATOM 1040 N N . LEU A 1 132 ? -14.329 -1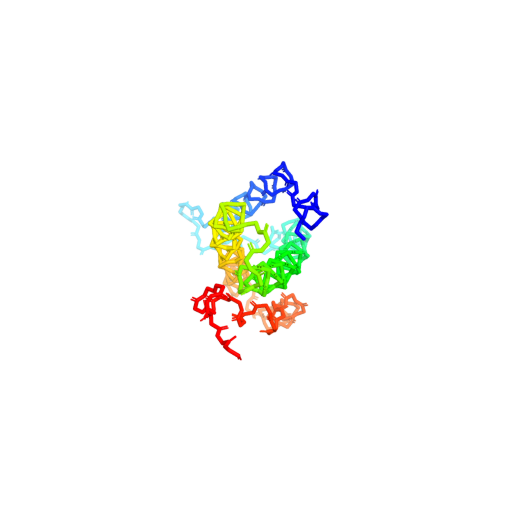0.060 22.193 1.00 93.12 132 LEU A N 1
ATOM 1041 C CA . LEU A 1 132 ? -15.077 -11.176 21.598 1.00 93.12 132 LEU A CA 1
ATOM 1042 C C . LEU A 1 132 ? -15.122 -11.097 20.064 1.00 93.12 132 LEU A C 1
ATOM 1044 O O . LEU A 1 132 ? -15.209 -12.120 19.387 1.00 93.12 132 LEU A O 1
ATOM 1048 N N . ARG A 1 133 ? -15.053 -9.883 19.503 1.00 91.25 133 ARG A N 1
ATOM 1049 C CA . ARG A 1 133 ? -15.050 -9.635 18.052 1.00 91.25 133 ARG A CA 1
ATOM 1050 C C . ARG A 1 133 ? -13.648 -9.552 17.453 1.00 91.25 133 ARG A C 1
ATOM 1052 O O . ARG A 1 133 ? -13.528 -9.548 16.224 1.00 91.25 133 ARG A O 1
ATOM 1059 N N . ALA A 1 134 ? -12.597 -9.526 18.270 1.00 92.38 134 ALA A N 1
ATOM 1060 C CA . ALA A 1 134 ? -11.219 -9.412 17.797 1.00 92.38 134 ALA A CA 1
ATOM 1061 C C . ALA A 1 134 ? -10.836 -10.570 16.866 1.00 92.38 134 ALA A C 1
ATOM 1063 O O . ALA A 1 134 ? -10.339 -10.334 15.767 1.00 92.38 134 ALA A O 1
ATOM 1064 N N . GLY A 1 135 ? -11.164 -11.811 17.248 1.00 93.69 135 GLY A N 1
ATOM 1065 C CA . GLY A 1 135 ? -10.875 -12.998 16.437 1.00 93.69 135 GLY A CA 1
ATOM 1066 C C . GLY A 1 135 ? -11.570 -12.969 15.074 1.00 93.69 135 GLY A C 1
ATOM 1067 O O . GLY A 1 135 ? -10.927 -13.144 14.041 1.00 93.69 135 GLY A O 1
ATOM 1068 N N . THR A 1 136 ? -12.870 -12.655 15.043 1.00 93.81 136 THR A N 1
ATOM 1069 C CA . THR A 1 136 ? -13.617 -12.541 13.778 1.00 93.81 136 THR A CA 1
ATOM 1070 C C . THR A 1 136 ? -13.083 -11.418 12.895 1.00 93.81 136 THR A C 1
ATOM 1072 O O . THR A 1 136 ? -13.001 -11.572 11.680 1.00 93.81 136 THR A O 1
ATOM 1075 N N . THR A 1 137 ? -12.678 -10.303 13.503 1.00 93.69 137 THR A N 1
ATOM 1076 C CA . THR A 1 137 ? -12.130 -9.153 12.778 1.00 93.69 137 THR A CA 1
ATOM 1077 C C . THR A 1 137 ? -10.759 -9.476 12.195 1.00 93.69 137 THR A C 1
ATOM 1079 O O . THR A 1 137 ? -10.504 -9.151 11.042 1.00 93.69 137 THR A O 1
ATOM 1082 N N . ALA A 1 138 ? -9.899 -10.181 12.933 1.00 94.12 138 ALA A N 1
ATOM 1083 C CA . ALA A 1 138 ? -8.610 -10.642 12.422 1.00 94.12 138 ALA A CA 1
ATOM 1084 C C . ALA A 1 138 ? -8.778 -11.546 11.188 1.00 94.12 138 ALA A C 1
ATOM 1086 O O . ALA A 1 138 ? -8.078 -11.367 10.192 1.00 94.12 138 ALA A O 1
ATOM 1087 N N . VAL A 1 139 ? -9.755 -12.460 11.213 1.00 94.94 139 VAL A N 1
ATOM 1088 C CA . VAL A 1 139 ? -10.080 -13.306 10.053 1.00 94.94 139 VAL A CA 1
ATOM 1089 C C . VAL A 1 139 ? -10.582 -12.465 8.877 1.00 94.94 139 VAL A C 1
ATOM 1091 O O . VAL A 1 139 ? -10.123 -12.661 7.756 1.00 94.94 139 VAL A O 1
ATOM 1094 N N . GLN A 1 140 ? -11.459 -11.485 9.103 1.00 93.25 140 GLN A N 1
ATOM 1095 C CA . GLN A 1 140 ? -11.910 -10.582 8.036 1.00 93.25 140 GLN A CA 1
ATOM 1096 C C . GLN A 1 140 ? -10.751 -9.789 7.421 1.00 93.25 140 GLN A C 1
ATOM 1098 O O . GLN A 1 140 ? -10.647 -9.693 6.201 1.00 93.25 140 GLN A O 1
ATOM 1103 N N . LEU A 1 141 ? -9.855 -9.264 8.259 1.00 93.88 141 LEU A N 1
ATOM 1104 C CA . LEU A 1 141 ? -8.681 -8.517 7.819 1.00 93.88 141 LEU A CA 1
ATOM 1105 C C . LEU A 1 141 ? -7.690 -9.386 7.036 1.00 93.88 141 LEU A C 1
ATOM 1107 O O . LEU A 1 141 ? -7.034 -8.885 6.126 1.00 93.88 141 LEU A O 1
ATOM 1111 N N . SER A 1 142 ? -7.618 -10.690 7.325 1.00 92.06 142 SER A N 1
ATOM 1112 C CA . SER A 1 142 ? -6.798 -11.626 6.545 1.00 92.06 142 SER A CA 1
ATOM 1113 C C . SER A 1 142 ? -7.236 -11.731 5.077 1.00 92.06 142 SER A C 1
ATOM 1115 O O . SER A 1 142 ? -6.406 -12.003 4.212 1.00 92.06 142 SER A O 1
ATOM 1117 N N . GLY A 1 143 ? -8.504 -11.424 4.770 1.00 92.00 143 GLY A N 1
ATOM 1118 C CA . GLY A 1 143 ? -9.001 -11.313 3.396 1.00 92.00 143 GLY A CA 1
ATOM 1119 C C . GLY A 1 143 ? -8.362 -10.170 2.599 1.00 92.00 143 GLY A C 1
ATOM 1120 O O . GLY A 1 143 ? -8.351 -10.214 1.372 1.00 92.00 143 GLY A O 1
ATOM 1121 N N . TYR A 1 144 ? -7.769 -9.186 3.281 1.00 93.50 144 TYR A N 1
ATOM 1122 C CA . TYR A 1 144 ? -7.010 -8.092 2.675 1.00 93.50 144 TYR A CA 1
ATOM 1123 C C . TYR A 1 144 ? -5.498 -8.353 2.664 1.00 93.50 144 TYR A C 1
ATOM 1125 O O . TYR A 1 144 ? -4.710 -7.431 2.491 1.00 93.50 144 TYR A O 1
ATOM 1133 N N . ALA A 1 145 ? -5.044 -9.598 2.832 1.00 91.38 145 ALA A N 1
ATOM 1134 C CA . ALA A 1 145 ? -3.615 -9.900 2.813 1.00 91.38 145 ALA A CA 1
ATOM 1135 C C . ALA A 1 145 ? -2.927 -9.389 1.531 1.00 91.38 145 ALA A C 1
ATOM 1137 O O . ALA A 1 145 ? -3.418 -9.575 0.414 1.00 91.38 145 ALA A O 1
ATOM 1138 N N . VAL A 1 146 ? -1.764 -8.751 1.689 1.00 91.06 146 VAL A N 1
ATOM 1139 C CA . VAL A 1 146 ? -0.932 -8.346 0.550 1.00 91.06 146 VAL A CA 1
ATOM 1140 C C . VAL A 1 146 ? -0.432 -9.610 -0.165 1.00 91.06 146 VAL A C 1
ATOM 1142 O O . VAL A 1 146 ? 0.072 -10.520 0.501 1.00 91.06 146 VAL A O 1
ATOM 1145 N N . PRO A 1 147 ? -0.537 -9.697 -1.504 1.00 88.44 147 PRO A N 1
ATOM 1146 C CA . PRO A 1 147 ? -0.068 -10.865 -2.237 1.00 88.44 147 PRO A CA 1
ATOM 1147 C C . PRO A 1 147 ? 1.423 -11.148 -2.009 1.00 88.44 147 PRO A C 1
ATOM 1149 O O . PRO A 1 147 ? 2.258 -10.246 -2.087 1.00 88.44 147 PRO A O 1
ATOM 1152 N N . ARG A 1 148 ? 1.781 -12.419 -1.782 1.00 86.94 148 ARG A N 1
ATOM 1153 C CA . ARG A 1 148 ? 3.167 -12.819 -1.466 1.00 86.94 148 ARG A CA 1
ATOM 1154 C C . ARG A 1 148 ? 4.163 -12.461 -2.570 1.00 86.94 148 ARG A C 1
ATOM 1156 O O . ARG A 1 148 ? 5.287 -12.082 -2.263 1.00 86.94 148 ARG A O 1
ATOM 1163 N N . HIS A 1 149 ? 3.752 -12.528 -3.837 1.00 86.94 149 HIS A N 1
ATOM 1164 C CA . HIS A 1 149 ? 4.604 -12.146 -4.968 1.00 86.94 149 HIS A CA 1
ATOM 1165 C C . HIS A 1 149 ? 4.926 -10.649 -4.993 1.00 86.94 149 HIS A C 1
ATOM 1167 O O . HIS A 1 149 ? 5.904 -10.260 -5.612 1.00 86.94 149 HIS A O 1
ATOM 1173 N N . ALA A 1 150 ? 4.127 -9.794 -4.348 1.00 87.19 150 ALA A N 1
ATOM 1174 C CA . ALA A 1 150 ? 4.441 -8.373 -4.247 1.00 87.19 150 ALA A CA 1
ATOM 1175 C C . ALA A 1 150 ? 5.572 -8.122 -3.237 1.00 87.19 150 ALA A C 1
ATOM 1177 O O . ALA A 1 150 ? 6.397 -7.235 -3.446 1.00 87.19 150 ALA A O 1
ATOM 1178 N N . LEU A 1 151 ? 5.650 -8.937 -2.177 1.00 86.00 151 LEU A N 1
ATOM 1179 C CA . LEU A 1 151 ? 6.658 -8.807 -1.120 1.00 86.00 151 LEU A CA 1
ATOM 1180 C C . LEU A 1 151 ? 8.077 -9.066 -1.641 1.00 86.00 151 LEU A C 1
ATOM 1182 O O . LEU A 1 151 ? 9.009 -8.383 -1.235 1.00 86.00 151 LEU A O 1
ATOM 1186 N N . THR A 1 152 ? 8.245 -9.963 -2.615 1.00 86.56 152 THR A N 1
ATOM 1187 C CA . THR A 1 152 ? 9.564 -10.254 -3.205 1.00 86.56 152 THR A CA 1
ATOM 1188 C C . THR A 1 152 ? 10.186 -9.049 -3.916 1.00 86.56 152 THR A C 1
ATOM 1190 O O . THR A 1 152 ? 11.399 -8.996 -4.094 1.00 86.56 152 THR A O 1
ATOM 1193 N N . TYR A 1 153 ? 9.382 -8.066 -4.340 1.00 83.44 153 TYR A N 1
ATOM 1194 C CA . TYR A 1 153 ? 9.889 -6.831 -4.947 1.00 83.44 153 TYR A CA 1
ATOM 1195 C C . TYR A 1 153 ? 10.415 -5.832 -3.913 1.00 83.44 153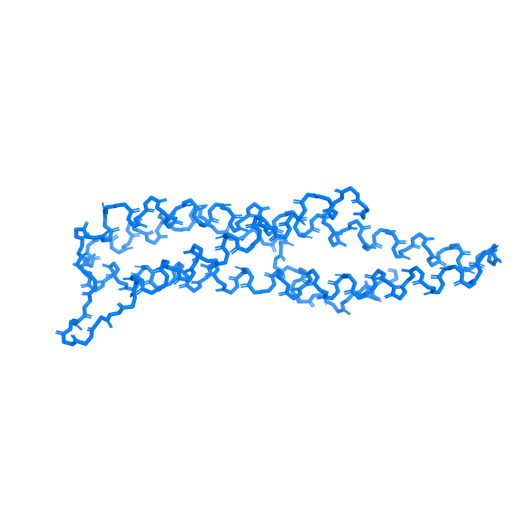 TYR A C 1
ATOM 1197 O O . TYR A 1 153 ? 11.200 -4.957 -4.277 1.00 83.44 153 TYR A O 1
ATOM 1205 N N . CYS A 1 154 ? 10.028 -5.961 -2.642 1.00 80.25 154 CYS A N 1
ATOM 1206 C CA . CYS A 1 154 ? 10.588 -5.155 -1.560 1.00 80.25 154 CYS A CA 1
ATOM 1207 C C . CYS A 1 154 ? 12.044 -5.535 -1.285 1.00 80.25 154 CYS A C 1
ATOM 1209 O O . CYS A 1 154 ? 12.870 -4.643 -1.126 1.00 80.25 154 CYS A O 1
ATOM 1211 N N . ASP A 1 155 ? 12.354 -6.830 -1.341 1.00 74.06 155 ASP A N 1
ATOM 1212 C CA . ASP A 1 155 ? 13.681 -7.375 -1.026 1.00 74.06 155 ASP A CA 1
ATOM 1213 C C . ASP A 1 155 ? 14.614 -7.456 -2.250 1.00 74.06 155 ASP A C 1
ATOM 1215 O O . ASP A 1 155 ? 15.773 -7.852 -2.142 1.00 74.06 155 ASP A O 1
ATOM 1219 N N . ALA A 1 156 ? 14.124 -7.089 -3.441 1.00 72.62 156 ALA A N 1
ATOM 1220 C CA . ALA A 1 156 ? 14.881 -7.213 -4.682 1.00 72.62 156 ALA A CA 1
ATOM 1221 C C . ALA A 1 156 ? 16.083 -6.236 -4.725 1.00 72.62 156 ALA A C 1
ATOM 1223 O O . ALA A 1 156 ? 15.873 -5.036 -4.505 1.00 72.62 156 ALA A O 1
ATOM 1224 N N . PRO A 1 157 ? 17.299 -6.670 -5.138 1.00 66.44 157 PRO A N 1
ATOM 1225 C CA . PRO A 1 157 ? 18.510 -5.828 -5.177 1.00 66.44 157 PRO A CA 1
ATOM 1226 C C . PRO A 1 157 ? 18.522 -4.724 -6.258 1.00 66.44 157 PRO A C 1
ATOM 1228 O O . PRO A 1 157 ? 19.581 -4.235 -6.643 1.00 66.44 157 PRO A O 1
ATOM 1231 N N . GLY A 1 158 ? 17.363 -4.330 -6.789 1.00 68.00 158 GLY A N 1
ATOM 1232 C CA . GLY A 1 158 ? 17.239 -3.403 -7.915 1.00 68.00 158 GLY A CA 1
ATOM 1233 C C . GLY A 1 158 ? 17.132 -4.096 -9.279 1.00 68.00 158 GLY A C 1
ATOM 1234 O O . GLY A 1 158 ? 16.841 -5.289 -9.380 1.00 68.00 158 GLY A O 1
ATOM 1235 N N . LEU A 1 159 ? 17.333 -3.326 -10.355 1.00 68.94 159 LEU A N 1
ATOM 1236 C CA . LEU A 1 159 ? 17.242 -3.807 -11.745 1.00 68.94 159 LEU A CA 1
ATOM 1237 C C . LEU A 1 159 ? 18.426 -4.685 -12.179 1.00 68.94 159 LEU A C 1
ATOM 1239 O O . LEU A 1 159 ? 18.312 -5.401 -13.169 1.00 68.94 159 LEU A O 1
ATOM 1243 N N . SER A 1 160 ? 19.549 -4.614 -11.463 1.00 61.09 160 SER A N 1
ATOM 1244 C CA . SER A 1 160 ? 20.798 -5.310 -11.793 1.00 61.09 160 SER A CA 1
ATOM 1245 C C . SER A 1 160 ? 20.861 -6.754 -11.287 1.00 61.09 160 SER A C 1
ATOM 1247 O O . SER A 1 160 ? 21.847 -7.437 -11.551 1.00 61.09 160 SER A O 1
ATOM 1249 N N . SER A 1 161 ? 19.845 -7.225 -10.554 1.00 48.59 161 SER A N 1
ATOM 1250 C CA . SER A 1 161 ? 19.836 -8.582 -10.007 1.00 48.59 161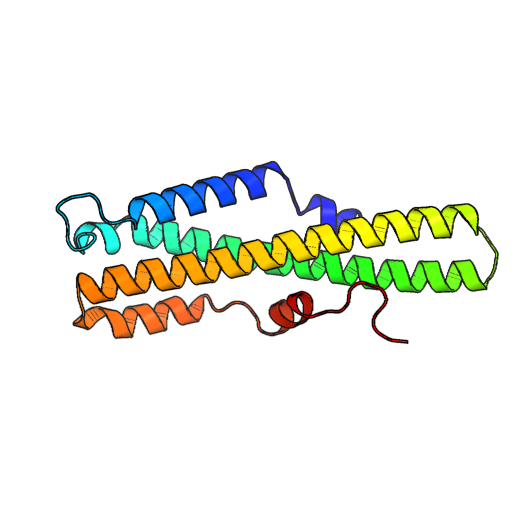 SER A CA 1
ATOM 1251 C C . SER A 1 161 ? 19.367 -9.610 -11.040 1.00 48.59 161 SER A C 1
ATOM 1253 O O . SER A 1 161 ? 18.188 -9.662 -11.394 1.00 48.59 161 SER A O 1
ATOM 1255 N N . GLU A 1 162 ? 20.340 -10.441 -11.406 1.00 48.56 162 GLU A N 1
ATOM 1256 C CA . GLU A 1 162 ? 20.336 -11.706 -12.149 1.00 48.56 162 GLU A CA 1
ATOM 1257 C C . GLU A 1 162 ? 20.362 -11.673 -13.688 1.00 48.56 162 GLU A C 1
ATOM 1259 O O . GLU A 1 162 ? 19.428 -11.229 -14.375 1.00 48.56 162 GLU A O 1
ATOM 1264 N N . ALA A 1 163 ? 21.525 -12.183 -14.128 1.00 37.09 163 ALA A N 1
ATOM 1265 C CA . ALA A 1 163 ? 21.921 -12.786 -15.394 1.00 37.09 163 ALA A CA 1
ATOM 1266 C C . ALA A 1 163 ? 20.970 -13.890 -15.878 1.00 37.09 163 ALA A C 1
ATOM 1268 O O . ALA A 1 163 ? 20.259 -14.484 -15.036 1.00 37.09 163 ALA A O 1
#

Secondary structure (DSSP, 8-state):
-HHHHHTS-HHHHHHHHHHHHHHHHHHSPPTT-SS--HHHHTTHHHHHHHHHHHHHHHHHHHHHHHHHHHHHHHHHHHHHHHTTS-HHHHHHHHHHHHHHHHHHHHHHHHHHHHHHHHHHHHHHHHHHH-HHHHHHHHHHHHTTPPPHHHHTTTS---TT---

Organism: Saprolegnia parasitica (strain CBS 223.65) (NCBI:txid695850)

Sequence (163 aa):
VKRTHRTLKKDELQALVAKIQSLLSTLQVKEGLHHVAWKVLNGELKTDLDDALRQLQAHIQTIVSAMEAEKKAYRALAAQFAMTFFIPFCVVANSLLARLYVLQQTILIRFIQAHHCLTLAYLAQVALANPLRAGTTAVQLSGYAVPRHALTYCDAPGLSSEA

Foldseek 3Di:
DVVLVVVVDPVLLVVLVVLLVVLVVLLDADPPDPFRAPVVLPPVSVVSLVVSLVSLLVVLVSLVVVLVVLLVVLVVLVVVCVVVPDPVVSVVSNVVSQVSNVVSLVVNVVSVVSSVCSLVSSLVRCCVNPVVCSVVSNVVSVVSDRDPVSVVSNVDPTSPPDD

Radius of gyration: 20.28 Å; chains: 1; bounding box: 46×26×61 Å